Protein AF-A0A2E9T8J4-F1 (afdb_monomer)

Nearest PDB structures (foldseek):
  6r1j-assembly1_D-2  TM=4.113E-01  e=5.038E+00  Aeromonas hydrophila J-1
  6h2d-assembly1_S  TM=3.391E-01  e=4.000E+00  Aeromonas hydrophila subsp. hydrophila AL09-71
  7n6g-assembly1_3I  TM=3.098E-01  e=4.000E+00  Chlamydomonas reinhardtii
  4mh6-assembly1_A  TM=2.825E-01  e=5.654E+00  Vibrio parahaemolyticus RIMD 2210633

Radius of gyration: 23.2 Å; Cα contacts (8 Å, |Δi|>4): 110; chains: 1; bounding box: 59×38×70 Å

Mean predicted aligned error: 10.29 Å

Secondary structure (DSSP, 8-state):
-----GGGS-HHHHHHHHHHHHHHHTTTEEEEEEE-SS-EEEEEEEE-GGG-EEEE-HHHHHHIIIIIHHHHHHHHHHHHHHHHHHHHHHHHHHHHHHHS-------HHHHHHHHHIIIIIHHHHHHHHHHHHHHHHHHHHHHHHHHSSHHHHHHHHHHHHHHTTS---

pLDDT: mean 77.45, std 15.11, range [31.84, 94.56]

Sequence (169 aa):
MEDINLDDYDLSYELQYMQLFTKLLEPYIKFENIQTRIEPHLNIYLIKGCGRLQLLNRKNFVYYLQIDFPRIMYQKMKQIKDEIETEIKNQKKFMNITHHNSRGGLSVPEYSKKKKYYSEEYDKNRQNLRNKLEKLKTISNLNKEFHGKVDGVLHFIKLIETYSFNLNV

Foldseek 3Di:
DDPPDCVVDPCVVVLVLLVVLVVVCVVFKDWDWDDDPPAIDIWIWGQDPPRDTDTDDLVRVLCCLQPVVLVVLVVVLVVLVVVLVVLVVVLVVLVVCVVPPDDDDDDPVRNVVVVCCSVPPSVVVSVVSVVVNVVSVVSSVSSCVQSNDSVSSVVSVVCCSPPVVPPPD

Structure (mmCIF, N/CA/C/O backbone):
data_AF-A0A2E9T8J4-F1
#
_entry.id   AF-A0A2E9T8J4-F1
#
loop_
_atom_site.group_PDB
_atom_site.id
_atom_site.type_symbol
_atom_site.label_atom_id
_atom_site.label_alt_id
_atom_site.label_comp_id
_atom_site.label_asym_id
_atom_site.label_entity_id
_atom_site.label_seq_id
_atom_site.pdbx_PDB_ins_code
_atom_site.Cartn_x
_atom_site.Cartn_y
_atom_site.Cartn_z
_atom_site.occupancy
_atom_site.B_iso_or_equiv
_atom_site.auth_seq_id
_atom_site.auth_comp_id
_atom_site.auth_asym_id
_atom_site.auth_atom_id
_atom_site.pdbx_PDB_model_num
ATOM 1 N N . MET A 1 1 ? 12.615 12.566 -34.757 1.00 34.78 1 MET A N 1
ATOM 2 C CA . MET A 1 1 ? 12.266 12.608 -33.324 1.00 34.78 1 MET A CA 1
ATOM 3 C C . MET A 1 1 ? 12.651 13.995 -32.874 1.00 34.78 1 MET A C 1
ATOM 5 O O . MET A 1 1 ? 13.783 14.368 -33.136 1.00 34.78 1 MET A O 1
ATOM 9 N N . GLU A 1 2 ? 11.703 14.786 -32.378 1.00 32.19 2 GLU A N 1
ATOM 10 C CA . GLU A 1 2 ? 12.015 16.107 -31.823 1.00 32.19 2 GLU A CA 1
ATOM 11 C C . GLU A 1 2 ? 12.851 15.911 -30.556 1.00 32.19 2 GLU A C 1
ATOM 13 O O . GLU A 1 2 ? 12.476 15.122 -29.684 1.00 32.19 2 GLU A O 1
ATOM 18 N N . ASP A 1 3 ? 14.006 16.570 -30.500 1.00 34.62 3 ASP A N 1
ATOM 19 C CA . ASP A 1 3 ? 14.872 16.575 -29.327 1.00 34.62 3 ASP A CA 1
ATOM 20 C C . ASP A 1 3 ? 14.178 17.377 -28.225 1.00 34.62 3 ASP A C 1
ATOM 22 O O . ASP A 1 3 ? 14.062 18.600 -28.287 1.00 34.62 3 ASP A O 1
ATOM 26 N N . ILE A 1 4 ? 13.654 16.664 -27.229 1.00 36.72 4 ILE A N 1
ATOM 27 C CA . ILE A 1 4 ? 13.057 17.269 -26.041 1.00 36.72 4 ILE A CA 1
ATOM 28 C C . ILE A 1 4 ? 14.206 17.824 -25.195 1.00 36.72 4 ILE A C 1
ATOM 30 O O . ILE A 1 4 ? 14.984 17.056 -24.625 1.00 36.72 4 ILE A O 1
ATOM 34 N N . ASN A 1 5 ? 14.311 19.149 -25.123 1.00 40.81 5 ASN A N 1
ATOM 35 C CA . ASN A 1 5 ? 15.252 19.831 -24.247 1.00 40.81 5 ASN A CA 1
ATOM 36 C C . ASN A 1 5 ? 14.747 19.762 -22.797 1.00 40.81 5 ASN A C 1
ATOM 38 O O . ASN A 1 5 ? 13.749 20.381 -22.434 1.00 40.81 5 ASN A O 1
ATOM 42 N N . LEU A 1 6 ? 15.417 18.954 -21.977 1.00 41.09 6 LEU A N 1
ATOM 43 C CA . LEU A 1 6 ? 15.027 18.698 -20.588 1.00 41.09 6 LEU A CA 1
ATOM 44 C C . LEU A 1 6 ? 15.293 19.898 -19.662 1.00 41.09 6 LEU A C 1
ATOM 46 O O . LEU A 1 6 ? 14.710 19.950 -18.583 1.00 41.09 6 LEU A O 1
ATOM 50 N N . ASP A 1 7 ? 16.111 20.865 -20.093 1.00 50.91 7 ASP A N 1
ATOM 51 C CA . ASP A 1 7 ? 16.392 22.098 -19.342 1.00 50.91 7 ASP A CA 1
ATOM 52 C C . ASP A 1 7 ? 15.211 23.089 -19.360 1.00 50.91 7 ASP A C 1
ATOM 54 O O . ASP A 1 7 ? 15.148 23.991 -18.526 1.00 50.91 7 ASP A O 1
ATOM 58 N N . ASP A 1 8 ? 14.246 22.898 -20.269 1.00 45.03 8 ASP A N 1
ATOM 59 C CA . ASP A 1 8 ? 13.024 23.709 -20.360 1.00 45.03 8 ASP A CA 1
ATOM 60 C C . ASP A 1 8 ? 11.919 23.242 -19.382 1.00 45.03 8 ASP A C 1
ATOM 62 O O . ASP A 1 8 ? 10.865 23.875 -19.277 1.00 45.03 8 ASP A O 1
ATOM 66 N N . TYR A 1 9 ? 12.141 22.139 -18.654 1.00 48.34 9 TYR A N 1
ATOM 67 C CA . TYR A 1 9 ? 11.192 21.552 -17.705 1.00 48.34 9 TYR A CA 1
ATOM 68 C C . TYR A 1 9 ? 11.609 21.799 -16.247 1.00 48.34 9 TYR A C 1
ATOM 70 O O . TYR A 1 9 ? 12.763 21.610 -15.867 1.00 48.34 9 TYR A O 1
ATOM 78 N N . ASP A 1 10 ? 10.645 22.153 -15.386 1.00 56.50 10 ASP A N 1
ATOM 79 C CA . ASP A 1 10 ? 10.848 22.197 -13.932 1.00 56.50 10 ASP A CA 1
ATOM 80 C C . ASP A 1 10 ? 10.960 20.768 -13.367 1.00 56.50 10 ASP A C 1
ATOM 82 O O . ASP A 1 10 ? 10.010 20.172 -12.851 1.00 56.50 10 ASP A O 1
ATOM 86 N N . LEU A 1 11 ? 12.164 20.209 -13.489 1.00 60.56 11 LEU A N 1
ATOM 87 C CA . LEU A 1 11 ? 12.553 18.872 -13.038 1.00 60.56 11 LEU A CA 1
ATOM 88 C C . LEU A 1 11 ? 12.363 18.665 -11.526 1.00 60.56 11 LEU A C 1
ATOM 90 O O . LEU A 1 11 ? 12.386 17.528 -11.053 1.00 60.56 11 LEU A O 1
ATOM 94 N N . SER A 1 12 ? 12.163 19.730 -10.741 1.00 67.06 12 SER A N 1
ATOM 95 C CA . SER A 1 12 ? 12.018 19.622 -9.289 1.00 67.06 12 SER A CA 1
ATOM 96 C C . SER A 1 12 ? 10.781 18.815 -8.887 1.00 67.06 12 SER A C 1
ATOM 98 O O . SER A 1 12 ? 10.852 18.011 -7.954 1.00 67.06 12 SER A O 1
ATOM 100 N N . 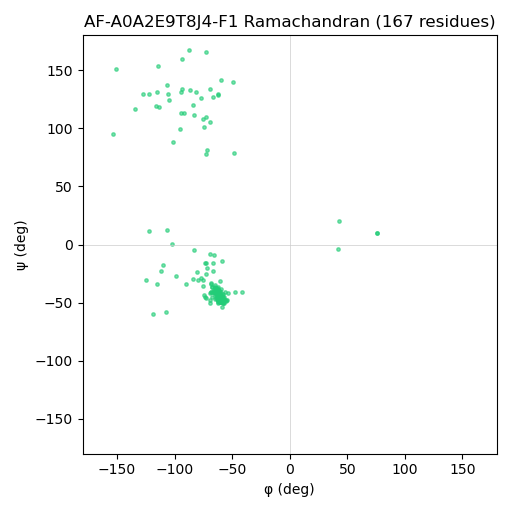TYR A 1 13 ? 9.674 18.957 -9.622 1.00 66.25 13 TYR A N 1
ATOM 101 C CA . TYR A 1 13 ? 8.432 18.242 -9.340 1.00 66.25 13 TYR A CA 1
ATOM 102 C C . TYR A 1 13 ? 8.534 16.756 -9.698 1.00 66.25 13 TYR A C 1
ATOM 104 O O . TYR A 1 13 ? 8.178 15.898 -8.889 1.00 66.25 13 TYR A O 1
ATOM 112 N N . GLU A 1 14 ? 9.071 16.437 -10.877 1.00 69.44 14 GLU A N 1
ATOM 113 C CA . GLU A 1 14 ? 9.247 15.052 -11.333 1.00 69.44 14 GLU A CA 1
ATOM 114 C C . GLU A 1 14 ? 10.217 14.277 -10.436 1.00 69.44 14 GLU A C 1
ATOM 116 O O . GLU A 1 14 ? 9.956 13.123 -10.089 1.00 69.44 14 GLU A O 1
ATOM 121 N N . LEU A 1 15 ? 11.294 14.922 -9.976 1.00 71.94 15 LEU A N 1
ATOM 122 C CA . LEU A 1 15 ? 12.246 14.321 -9.042 1.00 71.94 15 LEU A CA 1
ATOM 123 C C . LEU A 1 15 ? 11.633 14.084 -7.662 1.00 71.94 15 LEU A C 1
ATOM 125 O O . LEU A 1 15 ? 11.802 13.000 -7.102 1.00 71.94 15 LEU A O 1
ATOM 129 N N . GLN A 1 16 ? 10.897 15.056 -7.116 1.00 69.38 16 GLN A N 1
ATOM 130 C CA . GLN A 1 16 ? 10.193 14.891 -5.838 1.00 69.38 16 GLN A CA 1
ATOM 131 C C . GLN A 1 16 ? 9.141 13.783 -5.921 1.00 69.38 16 GLN A C 1
ATOM 133 O O . GLN A 1 16 ? 9.021 12.960 -5.009 1.00 69.38 16 GLN A O 1
ATOM 138 N N . TYR A 1 17 ? 8.406 13.729 -7.032 1.00 72.44 17 TYR A N 1
ATOM 139 C CA . TYR A 1 17 ? 7.457 12.665 -7.317 1.00 72.44 17 TYR A CA 1
ATOM 140 C C . TYR A 1 17 ? 8.151 11.302 -7.387 1.00 72.44 17 TYR A C 1
ATOM 142 O O . TYR A 1 17 ? 7.727 10.363 -6.710 1.00 72.44 17 TYR A O 1
ATOM 150 N N . MET A 1 18 ? 9.242 11.195 -8.149 1.00 79.88 18 MET A N 1
ATOM 151 C CA . MET A 1 18 ? 10.017 9.966 -8.285 1.00 79.88 18 MET A CA 1
ATOM 152 C C . MET A 1 18 ? 10.542 9.499 -6.924 1.00 79.88 18 MET A C 1
ATOM 154 O O . MET A 1 18 ? 10.362 8.337 -6.571 1.00 79.88 18 MET A O 1
ATOM 158 N N . GLN A 1 19 ? 11.129 10.391 -6.123 1.00 76.31 19 GLN A N 1
ATOM 159 C CA . GLN A 1 19 ? 11.607 10.078 -4.772 1.00 76.31 19 GLN A CA 1
ATOM 160 C C . GLN A 1 19 ? 10.481 9.564 -3.874 1.00 76.31 19 GLN A C 1
ATOM 162 O O . GLN A 1 19 ? 10.636 8.545 -3.194 1.00 76.31 19 GLN A O 1
ATOM 167 N N . LEU A 1 20 ? 9.331 10.243 -3.889 1.00 73.69 20 LEU A N 1
ATOM 168 C CA . LEU A 1 20 ? 8.157 9.816 -3.142 1.00 73.69 20 LEU A CA 1
ATOM 169 C C . LEU A 1 20 ? 7.704 8.428 -3.602 1.00 73.69 20 LEU A C 1
ATOM 171 O O . LEU A 1 20 ? 7.505 7.548 -2.769 1.00 73.69 20 LEU A O 1
ATOM 175 N N . PHE A 1 21 ? 7.564 8.206 -4.906 1.00 76.31 21 PHE A N 1
ATOM 176 C CA . PHE A 1 21 ? 7.065 6.950 -5.452 1.00 76.31 21 PHE A CA 1
ATOM 177 C C . PHE A 1 21 ? 8.027 5.782 -5.209 1.00 76.31 21 PHE A C 1
ATOM 179 O O . PHE A 1 21 ? 7.595 4.714 -4.778 1.00 76.31 21 PHE A O 1
ATOM 186 N N . THR A 1 22 ? 9.334 5.993 -5.362 1.00 82.19 22 THR A N 1
ATOM 187 C CA . THR A 1 22 ? 10.368 5.012 -5.008 1.00 82.19 22 THR A CA 1
ATOM 188 C C . THR A 1 22 ? 10.267 4.614 -3.539 1.00 82.19 22 THR A C 1
ATOM 190 O O . THR A 1 22 ? 10.187 3.424 -3.236 1.00 82.19 22 THR A O 1
ATOM 193 N N . LYS A 1 23 ? 10.134 5.588 -2.629 1.00 78.81 23 LYS A N 1
ATOM 194 C CA . LYS A 1 23 ? 9.958 5.335 -1.190 1.00 78.81 23 LYS A CA 1
ATOM 195 C C . LYS A 1 23 ? 8.693 4.536 -0.866 1.00 78.81 23 LYS A C 1
ATOM 197 O O . LYS A 1 23 ? 8.641 3.772 0.093 1.00 78.81 23 LYS A O 1
ATOM 202 N N . LEU A 1 24 ? 7.644 4.707 -1.662 1.00 75.06 24 LEU A N 1
ATOM 203 C CA . LEU A 1 24 ? 6.392 3.964 -1.516 1.00 75.06 24 LEU A CA 1
ATOM 204 C C . LEU A 1 24 ? 6.502 2.524 -2.016 1.00 75.06 24 LEU A C 1
ATOM 206 O O . LEU A 1 24 ? 5.817 1.637 -1.496 1.00 75.06 24 LEU A O 1
ATOM 210 N N . LEU A 1 25 ? 7.352 2.301 -3.015 1.00 84.62 25 LEU A N 1
ATOM 211 C CA . LEU A 1 25 ? 7.645 0.987 -3.560 1.00 84.62 25 LEU A CA 1
ATOM 212 C C . LEU A 1 25 ? 8.650 0.204 -2.716 1.00 84.62 25 LEU A C 1
ATOM 214 O O . LEU A 1 25 ? 8.575 -1.017 -2.764 1.00 84.62 25 LEU A O 1
ATOM 218 N N . GLU A 1 26 ? 9.510 0.848 -1.917 1.00 86.31 26 GLU A N 1
ATOM 219 C CA . GLU A 1 26 ? 10.545 0.213 -1.070 1.00 86.31 26 GLU A CA 1
ATOM 220 C C . GLU A 1 26 ? 10.112 -1.072 -0.336 1.00 86.31 26 GLU A C 1
ATOM 222 O O . GLU A 1 26 ? 10.889 -2.026 -0.313 1.00 86.31 26 GLU A O 1
ATOM 227 N N . PRO A 1 27 ? 8.893 -1.181 0.240 1.00 85.56 27 PRO A N 1
ATOM 228 C CA . PRO A 1 27 ? 8.472 -2.414 0.907 1.00 85.56 27 PRO A CA 1
ATOM 229 C C . PRO A 1 27 ? 8.292 -3.614 -0.036 1.00 85.56 27 PRO A C 1
ATOM 231 O O . PRO A 1 27 ? 8.162 -4.745 0.431 1.00 85.56 27 PRO A O 1
ATOM 234 N N . TYR A 1 28 ? 8.214 -3.373 -1.344 1.00 89.25 28 TYR A N 1
ATOM 235 C CA . TYR A 1 28 ? 7.905 -4.367 -2.368 1.00 89.25 28 TYR A CA 1
ATOM 236 C C . TYR A 1 28 ? 8.962 -4.450 -3.464 1.00 89.25 28 TYR A C 1
ATOM 238 O O . TYR A 1 28 ? 9.139 -5.518 -4.040 1.00 89.25 28 TYR A O 1
ATOM 246 N N . ILE A 1 29 ? 9.639 -3.351 -3.777 1.00 91.25 29 ILE A N 1
ATOM 247 C CA . ILE A 1 29 ? 10.611 -3.243 -4.856 1.00 91.25 29 ILE A CA 1
ATOM 248 C C . ILE A 1 29 ? 11.904 -2.673 -4.290 1.00 91.25 29 ILE A C 1
ATOM 250 O O . ILE A 1 29 ? 11.905 -1.632 -3.638 1.00 91.25 29 ILE A O 1
ATOM 254 N N . LYS A 1 30 ? 13.012 -3.345 -4.588 1.00 91.19 30 LYS A N 1
ATOM 255 C CA . LYS A 1 30 ? 14.360 -2.832 -4.375 1.00 91.19 30 LYS A CA 1
ATOM 256 C C . LYS A 1 30 ? 14.940 -2.417 -5.721 1.00 91.19 30 LYS A C 1
ATOM 258 O O . LYS A 1 30 ? 15.026 -3.236 -6.634 1.00 91.19 30 LYS A O 1
ATOM 263 N N . PHE A 1 31 ? 15.365 -1.167 -5.809 1.00 88.88 31 PHE A N 1
ATOM 264 C CA . PHE A 1 31 ? 16.153 -0.651 -6.920 1.00 88.88 31 PHE A CA 1
ATOM 265 C C . PHE A 1 31 ? 17.637 -0.763 -6.561 1.00 88.88 31 PHE A C 1
ATOM 267 O O . PHE A 1 31 ? 18.030 -0.436 -5.442 1.00 88.88 31 PHE A O 1
ATOM 274 N N . GLU A 1 32 ? 18.457 -1.266 -7.474 1.00 87.56 32 GLU A N 1
ATOM 275 C CA . GLU A 1 32 ? 19.904 -1.379 -7.294 1.00 87.56 32 GLU A CA 1
ATOM 276 C C . GLU A 1 32 ? 20.595 -0.898 -8.559 1.00 87.56 32 GLU A C 1
ATOM 278 O O . GLU A 1 32 ? 20.442 -1.489 -9.627 1.00 87.56 32 GLU A O 1
ATOM 283 N N . ASN A 1 33 ? 21.366 0.175 -8.430 1.00 79.38 33 ASN A N 1
ATO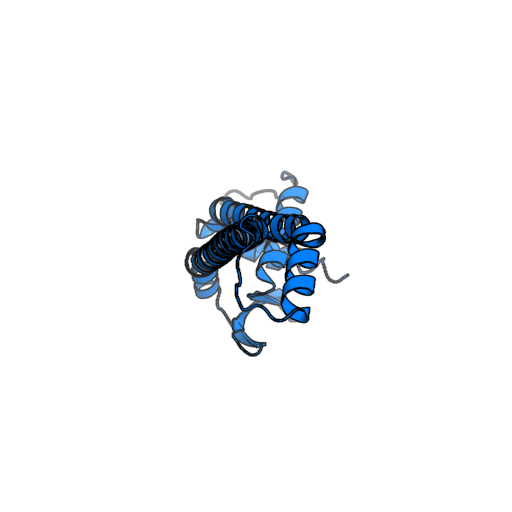M 284 C CA . ASN A 1 33 ? 22.202 0.645 -9.519 1.00 79.38 33 ASN A CA 1
ATOM 285 C C . ASN A 1 33 ? 23.512 -0.128 -9.522 1.00 79.38 33 ASN A C 1
ATOM 287 O O . ASN A 1 33 ? 24.283 -0.074 -8.563 1.00 79.38 33 ASN A O 1
ATOM 291 N N . ILE A 1 34 ? 23.781 -0.815 -10.626 1.00 77.31 34 ILE A N 1
ATOM 292 C CA . ILE A 1 34 ? 25.074 -1.430 -10.876 1.00 77.31 34 ILE A CA 1
ATOM 293 C C . ILE A 1 34 ? 25.888 -0.447 -11.704 1.00 77.31 34 ILE A C 1
ATOM 295 O O . ILE A 1 34 ? 25.582 -0.171 -12.866 1.00 77.31 34 ILE A O 1
ATOM 299 N N . GLN A 1 35 ? 26.952 0.072 -11.095 1.00 64.25 35 GLN A N 1
ATOM 300 C CA . GLN A 1 35 ? 27.990 0.782 -11.826 1.00 64.25 35 GLN A CA 1
ATOM 301 C C . GLN A 1 35 ? 28.836 -0.243 -12.576 1.00 64.25 35 GLN A C 1
ATOM 303 O O . GLN A 1 35 ? 29.691 -0.914 -11.998 1.00 64.25 35 GLN A O 1
ATOM 308 N N . THR A 1 36 ? 28.586 -0.380 -13.874 1.00 62.28 36 THR A N 1
ATOM 309 C CA . THR A 1 36 ? 29.538 -1.046 -14.764 1.00 62.28 36 THR A CA 1
ATOM 310 C C . THR A 1 36 ? 30.455 -0.003 -15.396 1.00 62.28 36 THR A C 1
ATOM 312 O O . THR A 1 36 ? 30.123 1.178 -15.449 1.00 62.28 36 THR A O 1
ATOM 315 N N . ARG A 1 37 ? 31.619 -0.428 -15.900 1.00 53.69 37 ARG A N 1
ATOM 316 C CA . ARG A 1 37 ? 32.548 0.458 -16.629 1.00 53.69 37 ARG A CA 1
ATOM 317 C C . ARG A 1 37 ? 31.986 0.981 -17.962 1.00 53.69 37 ARG A C 1
ATOM 319 O O . ARG A 1 37 ? 32.648 1.793 -18.592 1.00 53.69 37 ARG A O 1
ATOM 326 N N . ILE A 1 38 ? 30.837 0.466 -18.406 1.00 64.44 38 ILE A N 1
ATOM 327 C CA . ILE A 1 38 ? 30.282 0.702 -19.742 1.00 64.44 38 ILE A CA 1
ATOM 328 C C . ILE A 1 38 ? 29.078 1.636 -19.630 1.00 64.44 38 ILE A C 1
ATOM 330 O O . ILE A 1 38 ? 29.129 2.727 -20.178 1.00 64.44 38 ILE A O 1
ATOM 334 N N . GLU A 1 39 ? 28.051 1.266 -18.860 1.00 59.12 39 GLU A N 1
ATOM 335 C CA . GLU A 1 39 ? 26.872 2.109 -18.624 1.00 59.12 39 GLU A CA 1
ATOM 336 C C . GLU A 1 39 ? 26.245 1.832 -17.245 1.00 59.12 39 GLU A C 1
ATOM 338 O O . GLU A 1 39 ? 26.339 0.707 -16.727 1.00 59.12 39 GLU A O 1
ATOM 343 N N . PRO A 1 40 ? 25.600 2.837 -16.625 1.00 64.25 40 PRO A N 1
ATOM 344 C CA . PRO A 1 40 ? 24.770 2.616 -15.450 1.00 64.25 40 PRO A CA 1
ATOM 345 C C . PRO A 1 40 ? 23.602 1.689 -15.803 1.00 64.25 40 PRO A C 1
ATOM 347 O O . PRO A 1 40 ? 22.872 1.933 -16.761 1.00 64.25 40 PRO A O 1
ATOM 350 N N . HIS A 1 41 ? 23.415 0.624 -15.022 1.00 75.12 41 HIS A N 1
ATOM 351 C CA . HIS A 1 41 ? 22.297 -0.297 -15.206 1.00 75.12 41 HIS A CA 1
ATOM 352 C C . HIS A 1 41 ? 21.454 -0.383 -13.937 1.00 75.12 41 HIS A C 1
ATOM 354 O O . HIS A 1 41 ? 21.984 -0.620 -12.849 1.00 75.12 41 HIS A O 1
ATOM 360 N N . LEU A 1 42 ? 20.139 -0.220 -14.085 1.00 84.94 42 LEU A N 1
ATOM 361 C CA . LEU A 1 42 ? 19.187 -0.361 -12.993 1.00 84.94 42 LEU A CA 1
ATOM 362 C C . LEU A 1 42 ? 18.667 -1.797 -12.920 1.00 84.94 42 LEU A C 1
ATOM 364 O O . LEU A 1 42 ? 17.882 -2.238 -13.761 1.00 84.94 42 LEU A O 1
ATOM 368 N N . ASN A 1 43 ? 19.023 -2.493 -11.847 1.00 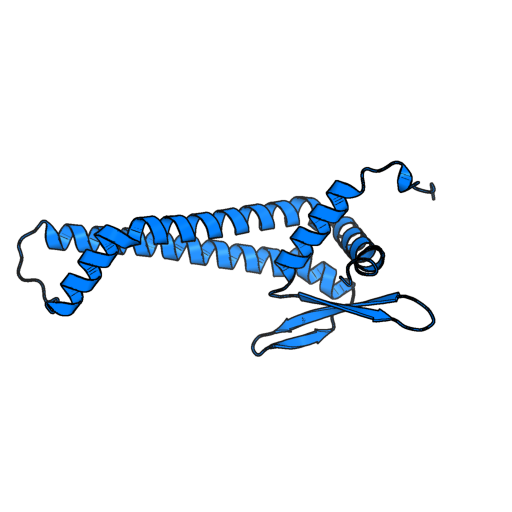89.50 43 ASN A N 1
ATOM 369 C CA . ASN A 1 43 ? 18.360 -3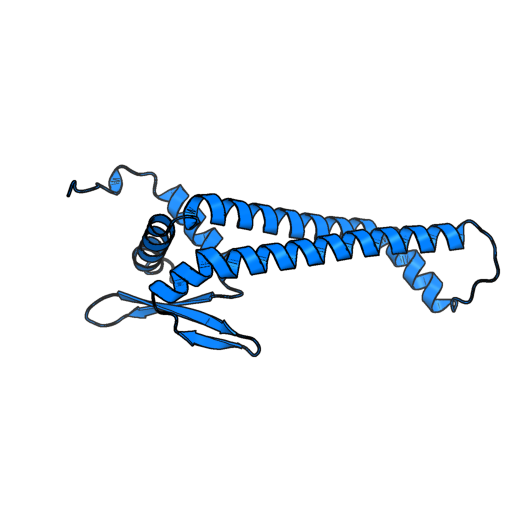.726 -11.464 1.00 89.50 43 ASN A CA 1
ATOM 370 C C . ASN A 1 43 ? 17.137 -3.425 -10.600 1.00 89.50 43 ASN A C 1
ATOM 372 O O . ASN A 1 43 ? 17.194 -2.671 -9.628 1.00 89.50 43 ASN A O 1
ATOM 376 N N . ILE A 1 44 ? 16.024 -4.073 -10.935 1.00 91.75 44 ILE A N 1
ATOM 377 C CA . ILE A 1 44 ? 14.759 -3.945 -10.215 1.00 91.75 44 ILE A CA 1
ATOM 378 C C . ILE A 1 44 ? 14.424 -5.305 -9.617 1.00 91.75 44 ILE A C 1
ATOM 380 O O . ILE A 1 44 ? 14.245 -6.276 -10.350 1.00 91.75 44 ILE A O 1
ATOM 384 N N . TYR A 1 45 ? 14.309 -5.395 -8.296 1.00 93.94 45 TYR A N 1
ATOM 385 C CA . TYR A 1 45 ? 13.976 -6.641 -7.612 1.00 93.94 45 TYR A CA 1
ATOM 386 C C . TYR A 1 45 ? 12.634 -6.550 -6.906 1.00 93.94 45 TYR A C 1
ATOM 388 O O . TYR A 1 45 ? 12.406 -5.645 -6.113 1.00 93.94 45 TYR A O 1
ATOM 396 N N . LEU A 1 46 ? 11.783 -7.549 -7.111 1.00 93.38 46 LEU A N 1
ATOM 397 C CA . LEU A 1 46 ? 10.612 -7.790 -6.281 1.00 93.38 46 LEU A CA 1
ATOM 398 C C . LEU A 1 46 ? 11.030 -8.453 -4.967 1.00 93.38 46 LEU A C 1
ATOM 400 O O . LEU A 1 46 ? 11.651 -9.520 -4.968 1.00 93.38 46 LEU A O 1
ATOM 404 N N . ILE A 1 47 ? 10.635 -7.853 -3.851 1.00 92.62 47 ILE A N 1
ATOM 405 C CA . ILE A 1 47 ? 10.795 -8.395 -2.505 1.00 92.62 47 ILE A CA 1
ATOM 406 C C . ILE A 1 47 ? 9.632 -9.353 -2.240 1.00 92.62 47 ILE A C 1
ATOM 408 O O . ILE A 1 47 ? 8.472 -8.952 -2.126 1.00 92.62 47 ILE A O 1
ATOM 412 N N . LYS A 1 48 ? 9.932 -10.648 -2.146 1.00 89.31 48 LYS A N 1
ATOM 413 C CA . LYS A 1 48 ? 8.958 -11.681 -1.775 1.00 89.31 48 LYS A CA 1
ATOM 414 C C . LYS A 1 48 ? 8.883 -11.854 -0.260 1.00 89.31 48 LYS A C 1
ATOM 416 O O . LYS A 1 48 ? 9.760 -11.415 0.485 1.00 89.31 48 LYS A O 1
ATOM 421 N N . GLY A 1 49 ? 7.856 -12.580 0.195 1.00 77.12 49 GLY A N 1
ATOM 422 C CA . GLY A 1 49 ? 7.806 -13.080 1.570 1.00 77.12 49 GLY A CA 1
ATOM 423 C C . GLY A 1 49 ? 9.128 -13.766 1.935 1.00 77.12 49 GLY A C 1
ATOM 424 O O . GLY A 1 49 ? 9.707 -14.470 1.104 1.00 77.12 49 GLY A O 1
ATOM 425 N N . CYS A 1 50 ? 9.603 -13.543 3.163 1.00 75.94 50 CYS A N 1
ATOM 426 C CA . CYS A 1 50 ? 10.920 -13.954 3.684 1.00 75.94 50 CYS A CA 1
ATOM 427 C C . CYS A 1 50 ? 12.134 -13.120 3.214 1.00 75.94 50 CYS A C 1
ATOM 429 O O . CYS A 1 50 ? 13.263 -13.546 3.438 1.00 75.94 50 CYS A O 1
ATOM 431 N N . GLY A 1 51 ? 11.944 -11.975 2.547 1.00 81.25 51 GLY A N 1
ATOM 432 C CA . GLY A 1 51 ? 13.054 -11.105 2.119 1.00 81.25 51 GLY A CA 1
ATOM 433 C C . GLY A 1 51 ? 13.827 -11.611 0.896 1.00 81.25 51 GLY A C 1
ATOM 434 O O . GLY A 1 51 ? 14.872 -11.064 0.552 1.00 81.25 51 GLY A O 1
ATOM 435 N N . ARG A 1 52 ? 13.323 -12.648 0.212 1.00 89.38 52 ARG A N 1
ATOM 436 C CA . ARG A 1 52 ? 13.915 -13.142 -1.039 1.00 89.38 52 ARG A CA 1
ATOM 437 C C . ARG A 1 52 ? 13.715 -12.119 -2.154 1.00 89.38 52 ARG A C 1
ATOM 439 O O . ARG A 1 52 ? 12.597 -11.648 -2.359 1.00 89.38 52 ARG A O 1
ATOM 446 N N . LEU A 1 53 ? 14.777 -11.844 -2.904 1.00 92.81 53 LEU A N 1
ATOM 447 C CA . LEU A 1 53 ? 14.754 -10.941 -4.051 1.00 92.81 53 LEU A CA 1
ATOM 448 C C . LEU A 1 53 ? 14.529 -11.730 -5.346 1.00 92.81 53 LEU A C 1
ATOM 450 O O . LEU A 1 53 ? 15.204 -12.726 -5.600 1.00 92.81 53 LEU A O 1
ATOM 454 N N . GLN A 1 54 ? 13.583 -11.285 -6.170 1.00 94.56 54 GLN A N 1
ATOM 455 C CA . GLN A 1 54 ? 13.397 -11.766 -7.538 1.00 94.56 54 GLN A CA 1
ATOM 456 C C . GLN A 1 54 ? 13.710 -10.632 -8.509 1.00 94.56 54 GLN A C 1
ATOM 458 O O . GLN A 1 54 ? 12.998 -9.633 -8.514 1.00 94.56 54 GLN A O 1
ATOM 463 N N . LEU A 1 55 ? 14.714 -10.812 -9.369 1.00 93.69 55 LEU A N 1
ATOM 464 C CA . LEU A 1 55 ? 15.001 -9.858 -10.438 1.00 93.69 55 LEU A CA 1
ATOM 465 C C . LEU A 1 55 ? 13.809 -9.770 -11.406 1.00 93.69 55 LEU A C 1
ATOM 467 O O . LEU A 1 55 ? 13.301 -10.787 -11.890 1.00 93.69 55 LEU A O 1
ATOM 471 N N . LEU A 1 56 ? 13.367 -8.549 -11.680 1.00 93.19 56 LEU A N 1
ATOM 472 C CA . LEU A 1 56 ? 12.350 -8.225 -12.665 1.00 93.19 56 LEU A CA 1
ATOM 473 C C . LEU A 1 56 ? 13.023 -7.600 -13.883 1.00 93.19 56 LEU A C 1
ATOM 475 O O . LEU A 1 56 ? 13.772 -6.635 -13.773 1.00 93.19 56 LEU A O 1
ATOM 479 N N . ASN A 1 57 ? 12.700 -8.113 -15.068 1.00 90.81 57 ASN A N 1
ATOM 480 C CA . ASN A 1 57 ? 12.962 -7.367 -16.293 1.00 90.81 57 ASN A CA 1
ATOM 481 C C . ASN A 1 57 ? 11.966 -6.194 -16.419 1.00 90.81 57 ASN A C 1
ATOM 483 O O . ASN A 1 57 ? 10.929 -6.167 -15.747 1.00 90.81 57 ASN A O 1
ATOM 487 N N . ARG A 1 58 ? 12.247 -5.247 -17.324 1.00 88.19 58 ARG A N 1
ATOM 488 C CA . ARG A 1 58 ? 11.403 -4.056 -17.537 1.00 88.19 58 ARG A CA 1
ATOM 489 C C . ARG A 1 58 ? 9.933 -4.403 -17.804 1.00 88.19 58 ARG A C 1
ATOM 491 O O . ARG A 1 58 ? 9.051 -3.785 -17.221 1.00 88.19 58 ARG A O 1
ATOM 498 N N . LYS A 1 59 ? 9.656 -5.430 -18.617 1.00 89.81 59 LYS A N 1
ATOM 499 C CA . LYS A 1 59 ? 8.281 -5.864 -18.930 1.00 89.81 59 LYS A CA 1
ATOM 500 C C . LYS A 1 59 ? 7.532 -6.342 -17.682 1.00 89.81 59 LYS A C 1
ATOM 502 O O . LYS A 1 59 ? 6.382 -5.967 -17.472 1.00 89.81 59 LYS A O 1
ATOM 507 N N . ASN A 1 60 ? 8.186 -7.145 -16.848 1.00 91.81 60 ASN A N 1
ATOM 508 C CA . ASN A 1 60 ? 7.612 -7.654 -15.606 1.00 91.81 60 ASN A CA 1
ATOM 509 C C . ASN A 1 60 ? 7.408 -6.532 -14.584 1.00 91.81 60 ASN A C 1
ATOM 511 O O . ASN A 1 60 ? 6.435 -6.563 -13.839 1.00 91.81 60 ASN A O 1
ATOM 515 N N . PHE A 1 61 ? 8.285 -5.528 -14.567 1.00 91.94 61 PHE A N 1
ATOM 516 C CA . PHE A 1 61 ? 8.114 -4.356 -13.714 1.00 91.94 61 PHE A CA 1
ATOM 517 C C . PHE A 1 61 ? 6.949 -3.461 -14.162 1.00 91.94 61 PHE A C 1
ATOM 519 O O . PHE A 1 61 ? 6.146 -3.049 -13.328 1.00 91.94 61 PHE A O 1
ATOM 526 N N . VAL A 1 62 ? 6.791 -3.235 -15.472 1.00 90.44 62 VAL A N 1
ATOM 527 C CA . VAL A 1 62 ? 5.614 -2.547 -16.034 1.00 90.44 62 VAL A CA 1
ATOM 528 C C . VAL A 1 62 ? 4.332 -3.272 -15.634 1.00 90.44 62 VAL A C 1
ATOM 530 O O . VAL A 1 62 ? 3.422 -2.655 -15.083 1.00 90.44 62 VAL A O 1
ATOM 533 N N . TYR A 1 63 ? 4.286 -4.591 -15.836 1.00 91.81 63 TYR A N 1
ATOM 534 C CA . TYR A 1 63 ? 3.144 -5.404 -15.421 1.00 91.81 63 TYR A CA 1
ATOM 535 C C . TYR A 1 63 ? 2.864 -5.264 -13.919 1.00 91.81 63 TYR A C 1
ATOM 537 O O . TYR A 1 63 ? 1.721 -5.049 -13.516 1.00 91.81 63 TYR A O 1
ATOM 545 N N . TYR A 1 64 ? 3.909 -5.328 -13.091 1.00 92.38 64 TYR A N 1
ATOM 546 C CA . TYR A 1 64 ? 3.780 -5.177 -11.649 1.00 92.38 64 TYR A CA 1
ATOM 547 C C . TYR A 1 64 ? 3.145 -3.831 -11.268 1.00 92.38 64 TYR A C 1
ATOM 549 O O . TYR A 1 64 ? 2.166 -3.813 -10.524 1.00 92.38 64 TYR A O 1
ATOM 557 N N . LEU A 1 65 ? 3.645 -2.708 -11.796 1.00 90.69 65 LEU A N 1
ATOM 558 C CA . LEU A 1 65 ? 3.124 -1.377 -11.461 1.00 90.69 65 LEU A CA 1
ATOM 559 C C . LEU A 1 65 ? 1.707 -1.120 -11.982 1.00 90.69 65 LEU A C 1
ATOM 561 O O . LEU A 1 65 ? 0.931 -0.419 -11.329 1.00 90.69 65 LEU A O 1
ATOM 565 N N . GLN A 1 66 ? 1.353 -1.690 -13.132 1.00 87.50 66 GLN A N 1
ATOM 566 C CA . GLN A 1 66 ? 0.037 -1.482 -13.736 1.00 87.50 66 GLN A CA 1
ATOM 567 C C . GLN A 1 66 ? -1.043 -2.411 -13.177 1.00 87.50 66 GLN A C 1
ATOM 569 O O . GLN A 1 66 ? -2.213 -2.031 -13.155 1.00 87.50 66 GLN A O 1
ATOM 574 N N . ILE A 1 67 ? -0.679 -3.618 -12.735 1.00 89.69 67 ILE A N 1
ATOM 575 C CA . ILE A 1 67 ? -1.642 -4.669 -12.379 1.00 89.69 67 ILE A CA 1
ATOM 576 C C . ILE A 1 67 ? -1.516 -5.074 -10.911 1.00 89.69 67 ILE A C 1
ATOM 578 O O . ILE A 1 67 ? -2.472 -4.938 -10.140 1.00 89.69 67 ILE A O 1
ATOM 582 N N . ASP A 1 68 ? -0.344 -5.555 -10.500 1.00 90.56 68 ASP A N 1
ATOM 583 C CA . ASP A 1 68 ? -0.170 -6.157 -9.176 1.00 90.56 68 ASP A CA 1
ATOM 584 C C . ASP A 1 68 ? -0.173 -5.105 -8.064 1.00 90.56 68 ASP A C 1
ATOM 586 O O . ASP A 1 68 ? -0.864 -5.263 -7.055 1.00 90.56 68 ASP A O 1
ATOM 590 N N . PHE A 1 69 ? 0.548 -4.002 -8.248 1.00 88.56 69 PHE A N 1
ATOM 591 C CA . PHE A 1 69 ? 0.668 -2.943 -7.254 1.00 88.56 69 PHE A CA 1
ATOM 592 C C . PHE A 1 69 ? -0.684 -2.276 -6.930 1.00 88.56 69 PHE A C 1
ATOM 594 O O . PHE A 1 69 ? -1.032 -2.219 -5.744 1.00 88.56 69 PHE A O 1
ATOM 601 N N . PRO A 1 70 ? -1.527 -1.877 -7.910 1.00 88.38 70 PRO A N 1
ATOM 602 C CA . PRO A 1 70 ? -2.886 -1.403 -7.642 1.00 88.38 70 PRO A CA 1
ATOM 603 C C . PRO A 1 70 ? -3.734 -2.410 -6.869 1.00 88.38 70 PRO A C 1
ATOM 605 O O . PRO A 1 70 ? -4.464 -2.037 -5.947 1.00 88.38 70 PRO A O 1
ATOM 608 N N . ARG A 1 71 ? -3.621 -3.700 -7.206 1.00 89.81 71 ARG A N 1
ATOM 609 C CA . ARG A 1 71 ? -4.353 -4.765 -6.518 1.00 89.81 71 ARG A CA 1
ATOM 610 C C . ARG A 1 71 ? -3.909 -4.899 -5.062 1.00 89.81 71 ARG A C 1
ATOM 612 O O . ARG A 1 71 ? -4.765 -5.000 -4.182 1.00 89.81 71 ARG A O 1
ATOM 619 N N . ILE A 1 72 ? -2.603 -4.853 -4.799 1.00 88.38 72 ILE A N 1
ATOM 620 C CA . ILE A 1 72 ? -2.037 -4.859 -3.442 1.00 88.38 72 ILE A CA 1
ATOM 621 C C . ILE A 1 72 ? -2.537 -3.641 -2.657 1.00 88.38 72 ILE A C 1
ATOM 623 O O . ILE A 1 72 ? -3.005 -3.792 -1.525 1.00 88.38 72 ILE A O 1
ATOM 627 N N . MET A 1 73 ? -2.494 -2.444 -3.253 1.00 85.69 73 MET A N 1
ATOM 628 C CA . MET A 1 73 ? -2.995 -1.219 -2.621 1.00 85.69 73 MET A CA 1
ATOM 629 C C . MET A 1 73 ? -4.478 -1.344 -2.268 1.00 85.69 73 MET A C 1
ATOM 631 O O . MET A 1 73 ? -4.868 -1.062 -1.134 1.00 85.69 73 MET A O 1
ATOM 635 N N . TYR A 1 74 ? -5.301 -1.828 -3.199 1.00 89.06 74 TYR A N 1
ATOM 636 C CA . TYR A 1 74 ? -6.727 -2.050 -2.968 1.00 89.06 74 TYR A CA 1
ATOM 637 C C . TYR A 1 74 ? -6.986 -3.015 -1.806 1.00 89.06 74 TYR A C 1
ATOM 639 O O . TYR A 1 74 ? -7.791 -2.716 -0.922 1.00 89.06 74 TYR A O 1
ATOM 647 N N . GLN A 1 75 ? -6.278 -4.146 -1.764 1.00 90.56 75 GLN A N 1
ATOM 648 C CA . GLN A 1 75 ? -6.412 -5.128 -0.686 1.00 90.56 75 GLN A CA 1
ATOM 649 C C . GLN A 1 75 ? -6.033 -4.539 0.678 1.00 90.56 75 GLN A C 1
ATOM 651 O O . GLN A 1 75 ? -6.787 -4.708 1.635 1.00 90.56 75 GLN A O 1
ATOM 656 N N . LYS A 1 76 ? -4.928 -3.788 0.766 1.00 87.00 76 LYS A N 1
ATOM 657 C CA . LYS A 1 76 ? -4.522 -3.116 2.011 1.00 87.00 76 LYS A CA 1
ATOM 658 C C . LYS A 1 76 ? -5.516 -2.045 2.452 1.00 87.00 76 LYS A C 1
ATOM 660 O O . LYS A 1 76 ? -5.842 -1.958 3.633 1.00 87.00 76 LYS A O 1
ATOM 665 N N . MET A 1 77 ? -6.035 -1.252 1.515 1.00 88.56 77 MET A N 1
ATOM 666 C CA . MET A 1 77 ? -7.081 -0.271 1.815 1.00 88.56 77 MET A CA 1
ATOM 667 C C . MET A 1 77 ? -8.343 -0.945 2.352 1.00 88.56 77 MET A C 1
ATOM 669 O O . MET A 1 77 ? -8.945 -0.435 3.295 1.00 88.56 77 MET A O 1
ATOM 673 N N . LYS A 1 78 ? -8.739 -2.087 1.776 1.00 93.12 78 LYS A N 1
ATOM 674 C CA . LYS A 1 78 ? -9.876 -2.872 2.264 1.00 93.12 78 LYS A CA 1
ATOM 675 C C . LYS A 1 78 ? -9.632 -3.383 3.686 1.00 93.12 78 LYS A C 1
ATOM 677 O O . LYS A 1 78 ? -10.467 -3.137 4.543 1.00 93.12 78 LYS A O 1
ATOM 682 N N . GLN A 1 79 ? -8.470 -3.982 3.953 1.00 91.25 79 GLN A N 1
ATOM 683 C CA . GLN A 1 79 ? -8.098 -4.455 5.294 1.00 91.25 79 GLN A CA 1
ATOM 684 C C . GLN A 1 79 ? -8.191 -3.343 6.347 1.00 91.25 79 GLN A C 1
ATOM 686 O O . GLN A 1 79 ? -8.834 -3.525 7.372 1.00 91.25 79 GLN A O 1
ATOM 691 N N . ILE A 1 80 ? -7.640 -2.158 6.064 1.00 88.62 80 ILE A N 1
ATOM 692 C CA . ILE A 1 80 ? -7.701 -1.023 6.999 1.00 88.62 80 ILE A CA 1
ATOM 693 C C . ILE A 1 80 ? -9.142 -0.535 7.211 1.00 88.62 80 ILE A C 1
ATOM 695 O O . ILE A 1 80 ? -9.501 -0.148 8.321 1.00 88.62 80 ILE A O 1
ATOM 699 N N . LYS A 1 81 ? -9.988 -0.540 6.172 1.00 92.19 81 LYS A N 1
ATOM 700 C CA . LYS A 1 81 ? -11.413 -0.204 6.330 1.00 92.19 81 LYS A CA 1
ATOM 701 C C . LYS A 1 81 ? -12.123 -1.215 7.230 1.00 92.19 81 LYS A C 1
ATOM 703 O O . LYS A 1 81 ? -12.816 -0.798 8.155 1.00 92.19 81 LYS A O 1
ATOM 708 N N . ASP A 1 82 ? -11.894 -2.505 7.000 1.00 93.69 82 ASP A N 1
ATOM 709 C CA . ASP A 1 82 ? -12.472 -3.589 7.797 1.00 93.69 82 ASP A CA 1
ATOM 710 C C . ASP A 1 82 ? -11.998 -3.509 9.265 1.00 93.69 82 ASP A C 1
ATOM 712 O O . ASP A 1 82 ? -12.796 -3.696 10.189 1.00 93.69 82 ASP A O 1
ATOM 716 N N . GLU A 1 83 ? -10.730 -3.151 9.503 1.00 92.50 83 GLU A N 1
ATOM 717 C CA . GLU A 1 83 ? -10.180 -2.872 10.838 1.00 92.50 83 GLU A CA 1
ATOM 718 C C . GLU A 1 83 ? -10.902 -1.699 11.512 1.00 92.50 83 GLU A C 1
ATOM 720 O O . GLU A 1 83 ? -11.366 -1.841 12.641 1.00 92.50 83 GLU A O 1
ATOM 725 N N . ILE A 1 84 ? -11.072 -0.564 10.822 1.00 90.31 84 ILE A N 1
ATOM 726 C CA . ILE A 1 84 ? -11.792 0.605 11.357 1.00 90.31 84 ILE A CA 1
ATOM 727 C C . ILE A 1 84 ? -13.239 0.243 11.717 1.00 90.31 84 ILE A C 1
ATOM 729 O O . ILE A 1 84 ? -13.733 0.634 12.776 1.00 90.31 84 ILE A O 1
ATOM 733 N N . GLU A 1 85 ? -13.941 -0.494 10.856 1.00 92.75 85 GLU A N 1
ATOM 734 C CA . GLU A 1 85 ? -15.316 -0.921 11.125 1.00 92.75 85 GLU A CA 1
ATOM 735 C C . GLU A 1 85 ? -15.407 -1.871 12.318 1.00 92.75 85 GLU A C 1
ATOM 737 O O . GLU A 1 85 ? -16.315 -1.752 13.146 1.00 92.75 85 GLU A O 1
ATOM 742 N N . THR A 1 86 ? -14.470 -2.812 12.409 1.00 92.12 86 THR A N 1
ATOM 743 C CA . THR A 1 86 ? -14.368 -3.751 13.528 1.00 92.12 86 THR A CA 1
ATOM 744 C C . THR A 1 86 ? -14.126 -3.001 14.832 1.00 92.12 86 THR A C 1
ATOM 746 O O . THR A 1 86 ? -14.805 -3.257 15.826 1.00 92.12 86 THR A O 1
ATOM 749 N N . GLU A 1 87 ? -13.241 -2.011 14.806 1.00 88.94 87 GLU A N 1
ATOM 750 C CA . GLU A 1 87 ? -12.891 -1.170 15.945 1.00 88.94 87 GLU A CA 1
ATOM 751 C C . GLU A 1 87 ? -14.099 -0.360 16.450 1.00 88.94 87 GLU A C 1
ATOM 753 O O . GLU A 1 87 ? -14.416 -0.368 17.641 1.00 88.94 87 GLU A O 1
ATOM 758 N N . ILE A 1 88 ? -14.878 0.226 15.534 1.00 88.31 88 ILE A N 1
ATOM 759 C CA . ILE A 1 88 ? -16.136 0.921 15.855 1.00 88.31 88 ILE A CA 1
ATOM 760 C C . ILE A 1 88 ? -17.173 -0.045 16.445 1.00 88.31 88 ILE A C 1
ATOM 762 O O . ILE A 1 88 ? -17.860 0.289 17.416 1.00 88.31 88 ILE A O 1
ATOM 766 N N . LYS A 1 89 ? -17.323 -1.246 15.870 1.00 90.25 89 LYS A N 1
ATOM 767 C CA . LYS A 1 89 ? -18.249 -2.270 16.385 1.00 90.25 89 LYS A CA 1
ATOM 768 C C . LYS A 1 89 ? -17.849 -2.706 17.794 1.00 90.25 89 LYS A C 1
ATOM 770 O O . LYS A 1 89 ? -18.725 -2.856 18.645 1.00 90.25 89 LYS A O 1
ATOM 775 N N . ASN A 1 90 ? -16.556 -2.879 18.055 1.00 87.94 90 ASN A N 1
ATOM 776 C CA . ASN A 1 90 ? -16.049 -3.286 19.361 1.00 87.94 90 ASN A CA 1
ATOM 777 C C . ASN A 1 90 ? -16.235 -2.189 20.417 1.00 87.94 90 ASN A C 1
ATOM 779 O O . ASN A 1 90 ? -16.695 -2.500 21.517 1.00 87.94 90 ASN A O 1
ATOM 783 N N . GLN A 1 91 ? -15.998 -0.919 20.071 1.00 87.75 91 GLN A N 1
ATOM 784 C CA . GLN A 1 91 ? -16.289 0.211 20.958 1.00 87.75 91 GLN A CA 1
ATOM 785 C C . GLN A 1 91 ? -17.778 0.258 21.322 1.00 87.75 91 GLN A C 1
ATOM 787 O O . GLN A 1 91 ? -18.123 0.317 22.500 1.00 87.75 91 GLN A O 1
ATOM 792 N N . LYS A 1 92 ? -18.675 0.175 20.330 1.00 86.44 92 LYS A N 1
ATOM 793 C CA . LYS A 1 92 ? -20.130 0.170 20.566 1.00 86.44 92 LYS A CA 1
ATOM 794 C C . LYS A 1 92 ? -20.558 -0.974 21.482 1.00 86.44 92 LYS A C 1
ATOM 796 O O . LYS A 1 92 ? -21.324 -0.755 22.415 1.00 86.44 92 LYS A O 1
ATOM 801 N N . LYS A 1 93 ? -20.040 -2.186 21.247 1.00 84.88 93 LYS A N 1
ATOM 802 C CA . LYS A 1 93 ? -20.298 -3.346 22.115 1.00 84.88 93 LYS A CA 1
ATOM 803 C C . LYS A 1 93 ? -19.847 -3.079 23.549 1.00 84.88 93 LYS A C 1
ATOM 805 O O . LYS A 1 93 ? -20.606 -3.355 24.470 1.00 84.88 93 LYS A O 1
ATOM 810 N N . PHE A 1 94 ? -18.651 -2.522 23.737 1.00 83.56 94 PHE A N 1
ATOM 811 C CA . PHE A 1 94 ? -18.136 -2.191 25.063 1.00 83.56 94 PHE A CA 1
ATOM 812 C C . PHE A 1 94 ? -19.009 -1.144 25.774 1.00 83.56 94 PHE A C 1
ATOM 814 O O . PHE A 1 94 ? -19.412 -1.378 26.908 1.00 83.56 94 PHE A O 1
ATOM 821 N N . MET A 1 95 ? -19.380 -0.054 25.095 1.00 79.75 95 MET A N 1
ATOM 822 C CA . MET A 1 95 ? -20.221 1.009 25.669 1.00 79.75 95 MET A CA 1
ATOM 823 C C . MET A 1 95 ? -21.642 0.530 26.014 1.00 79.75 95 MET A C 1
ATOM 825 O O . MET A 1 95 ? -22.219 0.942 27.017 1.00 79.75 95 MET A O 1
ATOM 829 N N . ASN A 1 96 ? -22.208 -0.383 25.221 1.00 78.19 96 ASN A N 1
ATOM 830 C CA . ASN A 1 96 ? -23.514 -0.975 25.524 1.00 78.19 96 ASN A CA 1
ATOM 831 C C . ASN A 1 96 ? -23.464 -1.873 26.773 1.00 78.19 96 ASN A C 1
ATOM 833 O O . ASN A 1 96 ? -24.407 -1.875 27.562 1.00 78.19 96 ASN A O 1
ATOM 837 N N . ILE A 1 97 ? -22.362 -2.608 26.974 1.00 72.38 97 ILE A N 1
ATOM 838 C CA . ILE A 1 97 ? -22.137 -3.430 28.175 1.00 72.38 97 ILE A CA 1
ATOM 839 C C . ILE A 1 97 ? -21.950 -2.546 29.418 1.00 72.38 97 ILE A C 1
ATOM 841 O O . ILE A 1 97 ? -22.410 -2.911 30.495 1.00 72.38 97 ILE A O 1
ATOM 845 N N . THR A 1 98 ? -21.300 -1.385 29.295 1.00 66.00 98 THR A N 1
ATOM 846 C CA . THR A 1 98 ? -21.082 -0.475 30.433 1.00 66.00 98 THR A CA 1
ATOM 847 C C . THR A 1 98 ? -22.320 0.338 30.815 1.00 66.00 98 THR A C 1
ATOM 849 O O . THR A 1 98 ? -22.461 0.681 31.986 1.00 66.00 98 THR A O 1
ATOM 852 N N . HIS A 1 99 ? -23.221 0.645 29.873 1.00 59.28 99 HIS A N 1
ATOM 853 C CA . HIS A 1 99 ? -24.459 1.386 30.152 1.00 59.28 99 HIS A CA 1
ATOM 854 C C . HIS A 1 99 ? -25.582 0.529 30.748 1.00 59.28 99 HIS A C 1
ATOM 856 O O . HIS A 1 99 ? -26.374 1.032 31.546 1.00 59.28 99 HIS A O 1
ATOM 862 N N . HIS A 1 100 ? -25.654 -0.759 30.412 1.00 53.41 100 HIS A N 1
ATOM 863 C CA . HIS A 1 100 ? -26.590 -1.686 31.042 1.00 53.41 100 HIS A CA 1
ATOM 864 C C . HIS A 1 100 ? -25.891 -2.437 32.182 1.00 53.41 100 HIS A C 1
ATOM 866 O O . HIS A 1 100 ? -25.197 -3.417 31.938 1.00 53.41 100 HIS A O 1
ATOM 872 N N . ASN A 1 101 ? -26.094 -1.999 33.432 1.00 58.03 101 ASN A N 1
ATOM 873 C CA . ASN A 1 101 ? -25.662 -2.662 34.679 1.00 58.03 101 ASN A CA 1
ATOM 874 C C . ASN A 1 101 ? -26.029 -4.164 34.734 1.00 58.03 101 ASN A C 1
ATOM 876 O O . ASN A 1 101 ? -27.005 -4.552 35.376 1.00 58.03 101 ASN A O 1
ATOM 880 N N . SER A 1 102 ? -25.279 -5.046 34.075 1.00 45.66 102 SER A N 1
ATOM 881 C CA . SER A 1 102 ? -25.730 -6.429 33.920 1.00 45.66 102 SER A CA 1
ATOM 882 C C . SER A 1 102 ? -24.580 -7.413 33.747 1.00 45.66 102 SER A C 1
ATOM 884 O O . SER A 1 102 ? -24.087 -7.621 32.650 1.00 45.66 102 SER A O 1
ATOM 886 N N . ARG A 1 103 ? -24.171 -8.022 34.874 1.00 49.03 103 ARG A N 1
ATOM 887 C CA . ARG A 1 103 ? -23.810 -9.451 35.070 1.00 49.03 103 ARG A CA 1
ATOM 888 C C . ARG A 1 103 ? -22.954 -10.172 33.997 1.00 49.03 103 ARG A C 1
ATOM 890 O O . ARG A 1 103 ? -22.937 -11.398 33.958 1.00 49.03 103 ARG A O 1
ATOM 897 N N . GLY A 1 104 ? -22.226 -9.453 33.149 1.00 53.84 104 GLY A N 1
ATOM 898 C CA . GLY A 1 104 ? -21.535 -9.990 31.979 1.00 53.84 104 GLY A CA 1
ATOM 899 C C . GLY A 1 104 ? -20.038 -10.198 32.192 1.00 53.84 104 GLY A C 1
ATOM 900 O O . GLY A 1 104 ? -19.255 -9.307 31.889 1.00 53.84 104 GLY A O 1
ATOM 901 N N . GLY A 1 105 ? -19.677 -11.383 32.695 1.00 57.53 105 GLY A N 1
ATOM 902 C CA . GLY A 1 105 ? -18.544 -12.264 32.336 1.00 57.53 105 GLY A CA 1
ATOM 903 C C . GLY A 1 105 ? -17.115 -11.772 32.041 1.00 57.53 105 GLY A C 1
ATOM 904 O O . GLY A 1 105 ? -16.264 -12.627 31.813 1.00 57.53 105 GLY A O 1
ATOM 905 N N . LEU A 1 106 ? -16.792 -10.478 32.012 1.00 59.41 106 LEU A N 1
ATOM 906 C CA . LEU A 1 106 ? -15.404 -10.030 31.851 1.00 59.41 106 LEU A CA 1
ATOM 907 C C . LEU A 1 106 ? -14.684 -10.082 33.196 1.00 59.41 106 LEU A C 1
ATOM 909 O O . LEU A 1 106 ? -15.167 -9.556 34.199 1.00 59.41 106 LEU A O 1
ATOM 913 N N . SER A 1 107 ? -13.492 -10.675 33.206 1.00 63.66 107 SER A N 1
ATOM 914 C CA . SER A 1 107 ? -12.608 -10.574 34.364 1.00 63.66 107 SER A CA 1
ATOM 915 C C . SER A 1 107 ? -12.265 -9.096 34.630 1.00 63.66 107 SER A C 1
ATOM 917 O O . SER A 1 107 ? -12.057 -8.317 33.694 1.00 63.66 107 SER A O 1
ATOM 919 N N . VAL A 1 108 ? -12.185 -8.697 35.907 1.00 64.88 108 VAL A N 1
ATOM 920 C CA . VAL A 1 108 ? -11.837 -7.319 36.328 1.00 64.88 108 VAL A CA 1
ATOM 921 C C . VAL A 1 108 ? -10.594 -6.759 35.599 1.00 64.88 108 VAL A C 1
ATOM 923 O O . VAL A 1 108 ? -10.634 -5.603 35.168 1.00 64.88 108 VAL A O 1
ATOM 926 N N . PRO A 1 109 ? -9.514 -7.538 35.370 1.00 72.06 109 PRO A N 1
ATOM 927 C CA . PRO A 1 109 ? -8.347 -7.058 34.628 1.00 72.06 109 PRO A CA 1
ATOM 928 C C . PRO A 1 109 ? -8.639 -6.716 33.161 1.00 72.06 109 PRO A C 1
ATOM 930 O O . PRO A 1 109 ? -8.087 -5.756 32.621 1.00 72.06 109 PRO A O 1
ATOM 933 N N . GLU A 1 110 ? -9.495 -7.491 32.496 1.00 74.00 110 GLU A N 1
ATOM 934 C CA . GLU A 1 110 ? -9.798 -7.318 31.075 1.00 74.00 110 GLU A CA 1
ATOM 935 C C . GLU A 1 110 ? -10.720 -6.116 30.832 1.00 74.00 110 GLU A C 1
ATOM 937 O O . GLU A 1 110 ? -10.538 -5.366 29.869 1.00 74.00 110 GLU A O 1
ATOM 942 N N . TYR A 1 111 ? -11.654 -5.881 31.756 1.00 77.81 111 TYR A N 1
ATOM 943 C CA . TYR A 1 111 ? -12.505 -4.697 31.759 1.00 77.81 111 TYR A CA 1
ATOM 944 C C . TYR A 1 111 ? -11.692 -3.406 31.916 1.00 77.81 111 TYR A C 1
ATOM 946 O O . TYR A 1 111 ? -11.839 -2.488 31.110 1.00 77.81 111 TYR A O 1
ATOM 954 N N . SER A 1 112 ? -10.789 -3.345 32.902 1.00 78.19 112 SER A N 1
ATOM 955 C CA . SER A 1 112 ? -9.947 -2.164 33.151 1.00 78.19 112 SER A CA 1
ATOM 956 C C . SER A 1 112 ? -9.055 -1.821 31.956 1.00 78.19 112 SER A C 1
ATOM 958 O O . SER A 1 112 ? -8.944 -0.651 31.590 1.00 78.19 112 SER A O 1
ATOM 960 N N . LYS A 1 113 ? -8.480 -2.836 31.294 1.00 82.56 113 LYS A N 1
ATOM 961 C CA . LYS A 1 113 ? -7.695 -2.650 30.062 1.00 82.56 113 LYS A CA 1
ATOM 962 C C . LYS A 1 113 ? -8.540 -2.079 28.923 1.00 82.56 113 LYS A C 1
ATOM 964 O O . LYS A 1 113 ? -8.148 -1.083 28.322 1.00 82.56 113 LYS A O 1
ATOM 969 N N . LYS A 1 114 ? -9.705 -2.675 28.640 1.00 82.75 114 LYS A N 1
ATOM 970 C CA . LYS A 1 114 ? -10.604 -2.208 27.569 1.00 82.75 114 LYS A CA 1
ATOM 971 C C . LYS A 1 114 ? -11.151 -0.810 27.855 1.00 82.75 114 LYS A C 1
ATOM 973 O O . LYS A 1 114 ? -11.205 0.003 26.940 1.00 82.75 114 LYS A O 1
ATOM 978 N N . LYS A 1 115 ? -11.483 -0.506 29.115 1.00 83.25 115 LYS A N 1
ATOM 979 C CA . LYS A 1 115 ? -11.913 0.831 29.539 1.00 83.25 115 LYS A CA 1
ATOM 980 C C . LYS A 1 115 ? -10.842 1.870 29.230 1.00 83.25 115 LYS A C 1
ATOM 982 O O . LYS A 1 115 ? -11.149 2.823 28.527 1.00 83.25 115 LYS A O 1
ATOM 987 N N . LYS A 1 116 ? -9.607 1.640 29.694 1.00 85.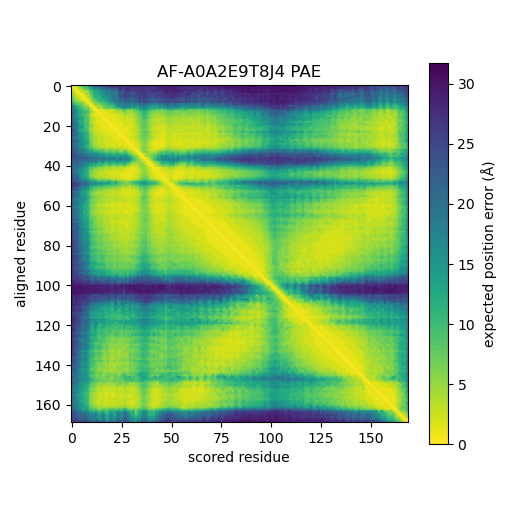25 116 LYS A N 1
ATOM 988 C CA . LYS A 1 116 ? -8.468 2.534 29.446 1.00 85.25 116 LYS A CA 1
ATOM 989 C C . LYS A 1 116 ? -8.252 2.763 27.951 1.00 85.25 116 LYS A C 1
ATOM 991 O O . LYS A 1 116 ? -8.167 3.899 27.500 1.00 85.25 116 LYS A O 1
ATOM 996 N N . TYR A 1 117 ? -8.228 1.682 27.177 1.00 87.44 117 TYR A N 1
ATOM 997 C CA . TYR A 1 117 ? -8.047 1.762 25.735 1.00 87.44 117 TYR A CA 1
ATOM 998 C C . TYR A 1 117 ? -9.142 2.607 25.056 1.00 87.44 117 TYR A C 1
ATOM 1000 O O . TYR A 1 117 ? -8.824 3.540 24.321 1.00 87.44 117 TYR A O 1
ATOM 1008 N N . TYR A 1 118 ? -10.425 2.352 25.343 1.00 85.62 118 TYR A N 1
ATOM 1009 C CA . TYR A 1 118 ? -11.527 3.103 24.728 1.00 85.62 118 TYR A CA 1
ATOM 1010 C C . TYR A 1 118 ? -11.676 4.545 25.226 1.00 85.62 118 TYR A C 1
ATOM 1012 O O . TYR A 1 118 ? -12.284 5.344 24.517 1.00 85.62 118 TYR A O 1
ATOM 1020 N N . SER A 1 119 ? -11.137 4.889 26.399 1.00 81.44 119 SER A N 1
ATOM 1021 C CA . SER A 1 119 ? -11.158 6.260 26.924 1.00 81.44 119 SER A CA 1
ATOM 1022 C C . SER A 1 119 ? -9.952 7.102 26.513 1.00 81.44 119 SER A C 1
ATOM 1024 O O . SER A 1 119 ? -10.097 8.307 26.350 1.00 81.44 119 SER A O 1
ATOM 1026 N N . GLU A 1 120 ? -8.770 6.500 26.372 1.00 85.56 120 GLU A N 1
ATOM 1027 C CA . GLU A 1 120 ? -7.508 7.244 26.217 1.00 85.56 120 GLU A CA 1
ATOM 1028 C C . GLU A 1 120 ? -6.836 7.027 24.855 1.00 85.56 120 GLU A C 1
ATOM 1030 O O . GLU A 1 120 ? -6.207 7.938 24.318 1.00 85.56 120 GLU A O 1
ATOM 1035 N N . GLU A 1 121 ? -6.948 5.830 24.275 1.00 88.12 121 GLU A N 1
ATOM 1036 C CA . GLU A 1 121 ? -6.123 5.422 23.128 1.00 88.12 121 GLU A CA 1
ATOM 1037 C C . GLU A 1 121 ? -6.922 5.259 21.829 1.00 88.12 121 GLU A C 1
ATOM 1039 O O . GLU A 1 121 ? -6.362 5.370 20.735 1.00 88.12 121 GLU A O 1
ATOM 1044 N N . TYR A 1 122 ? -8.233 5.039 21.930 1.00 86.56 122 TYR A N 1
ATOM 1045 C CA . TYR A 1 122 ? -9.104 4.712 20.802 1.00 86.56 122 TYR A CA 1
ATOM 1046 C C . TYR A 1 122 ? -9.101 5.766 19.695 1.00 86.56 122 TYR A C 1
ATOM 1048 O O . TYR A 1 122 ? -8.875 5.429 18.531 1.00 86.56 122 TYR A O 1
ATOM 1056 N N . ASP A 1 123 ? -9.297 7.043 20.031 1.00 85.88 123 ASP A N 1
ATOM 1057 C CA . ASP A 1 123 ? -9.335 8.101 19.015 1.00 85.88 123 ASP A CA 1
ATOM 1058 C C . ASP A 1 123 ? -7.984 8.259 18.318 1.00 85.88 123 ASP A C 1
ATOM 1060 O O . ASP A 1 123 ? -7.927 8.416 17.095 1.00 85.88 123 ASP A O 1
ATOM 1064 N N . LYS A 1 124 ? -6.885 8.113 19.067 1.00 88.31 124 LYS A N 1
ATOM 1065 C CA . LYS A 1 124 ? -5.530 8.121 18.510 1.00 88.31 124 LYS A CA 1
ATOM 1066 C C . LYS A 1 124 ? -5.321 6.946 17.556 1.00 88.31 124 LYS A C 1
ATOM 1068 O O . LYS A 1 124 ? -4.829 7.142 16.444 1.00 88.31 124 LYS A O 1
ATOM 1073 N N . ASN A 1 125 ? -5.714 5.735 17.948 1.00 86.81 125 ASN A N 1
ATOM 1074 C CA . ASN A 1 125 ? -5.580 4.550 17.102 1.00 86.81 125 ASN A CA 1
ATOM 1075 C C . ASN A 1 125 ? -6.430 4.666 15.825 1.00 86.81 125 ASN A C 1
ATOM 1077 O O . ASN A 1 125 ? -5.941 4.458 14.712 1.00 86.81 125 ASN A O 1
ATOM 1081 N N . ARG A 1 126 ? -7.681 5.107 15.958 1.00 86.94 126 ARG A N 1
ATOM 1082 C CA . ARG A 1 126 ? -8.587 5.342 14.831 1.00 86.94 126 ARG A CA 1
ATOM 1083 C C . ARG A 1 126 ? -8.060 6.420 13.885 1.00 86.94 126 ARG A C 1
ATOM 1085 O O . ARG A 1 126 ? -8.134 6.247 12.666 1.00 86.94 126 ARG A O 1
ATOM 1092 N N . GLN A 1 127 ? -7.496 7.506 14.412 1.00 86.38 127 GLN A N 1
ATOM 1093 C CA . GLN A 1 127 ? -6.874 8.538 13.587 1.00 86.38 127 GLN A CA 1
ATOM 1094 C C . GLN A 1 127 ? -5.636 8.005 12.857 1.00 86.38 127 GLN A C 1
ATOM 1096 O O . GLN A 1 127 ? -5.455 8.290 11.675 1.00 86.38 127 GLN A O 1
ATOM 1101 N N . ASN A 1 128 ? -4.825 7.165 13.504 1.00 83.31 128 ASN A N 1
ATOM 1102 C CA . ASN A 1 128 ? -3.687 6.514 12.856 1.00 83.31 128 ASN A CA 1
ATOM 1103 C C . ASN A 1 128 ? -4.123 5.624 11.682 1.00 83.31 128 ASN A C 1
ATOM 1105 O O . ASN A 1 128 ? -3.514 5.688 10.613 1.00 83.31 128 ASN A O 1
ATOM 1109 N N . LEU A 1 129 ? -5.187 4.830 11.843 1.00 81.94 129 LEU A N 1
ATOM 1110 C CA . LEU A 1 129 ? -5.745 4.005 10.763 1.00 81.94 129 LEU A CA 1
ATOM 1111 C C . LEU A 1 129 ? -6.278 4.859 9.605 1.00 81.94 129 LEU A C 1
ATOM 1113 O O . LEU A 1 129 ? -6.006 4.561 8.443 1.00 81.94 129 LEU A O 1
ATOM 1117 N N . ARG A 1 130 ? -6.963 5.969 9.903 1.00 83.19 130 ARG A N 1
ATOM 1118 C CA . ARG A 1 130 ? -7.423 6.930 8.886 1.00 83.19 130 ARG A CA 1
ATOM 1119 C C . ARG A 1 130 ? -6.267 7.565 8.124 1.00 83.19 130 ARG A C 1
ATOM 1121 O O . ARG A 1 130 ? -6.293 7.586 6.899 1.00 83.19 130 ARG A O 1
ATOM 1128 N N . ASN A 1 131 ? -5.227 8.002 8.828 1.00 80.12 131 ASN A N 1
ATOM 1129 C CA . ASN A 1 131 ? -4.032 8.569 8.208 1.00 80.12 131 ASN A CA 1
ATOM 1130 C C . ASN A 1 131 ? -3.338 7.548 7.292 1.00 80.12 131 ASN A C 1
ATOM 1132 O O . ASN A 1 131 ? -2.890 7.903 6.204 1.00 80.12 131 ASN A O 1
ATOM 1136 N N . LYS A 1 132 ? -3.264 6.271 7.697 1.00 79.00 132 LYS A N 1
ATOM 1137 C CA . LYS A 1 132 ? -2.753 5.187 6.839 1.00 79.00 132 LYS A CA 1
ATOM 1138 C C . LYS A 1 132 ? -3.614 5.005 5.586 1.00 79.00 132 LYS A C 1
ATOM 1140 O O . LYS A 1 132 ? -3.064 4.885 4.495 1.00 79.00 132 LYS A O 1
ATOM 1145 N N . LEU A 1 133 ? -4.940 5.008 5.732 1.00 80.75 133 LE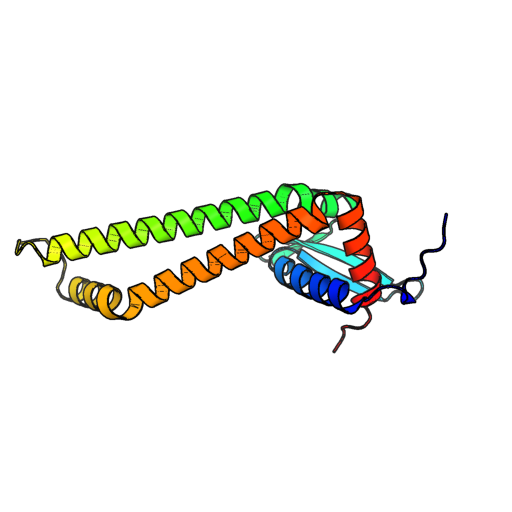U A N 1
ATOM 1146 C CA . LEU A 1 133 ? -5.870 4.874 4.611 1.00 80.75 133 LEU A CA 1
ATOM 1147 C C . LEU A 1 133 ? -5.735 6.030 3.612 1.00 80.75 133 LEU A C 1
ATOM 1149 O O . LEU A 1 133 ? -5.683 5.778 2.412 1.00 80.75 133 LEU A O 1
ATOM 1153 N N . GLU A 1 134 ? -5.648 7.271 4.090 1.00 81.38 134 GLU A N 1
ATOM 1154 C CA . GLU A 1 134 ? -5.463 8.439 3.220 1.00 81.38 134 GLU A CA 1
ATOM 1155 C C . GLU A 1 134 ? -4.137 8.377 2.468 1.00 81.38 134 GLU A C 1
ATOM 1157 O O . GLU A 1 134 ? -4.125 8.547 1.252 1.00 81.38 134 GLU A O 1
ATOM 1162 N N . LYS A 1 135 ? -3.039 8.001 3.138 1.00 78.56 135 LYS A N 1
ATOM 1163 C CA . LYS A 1 135 ? -1.759 7.772 2.451 1.00 78.56 135 LYS A CA 1
ATOM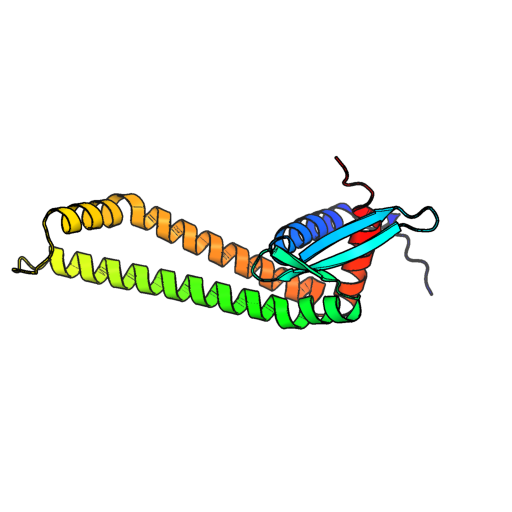 1164 C C . LYS A 1 135 ? -1.905 6.751 1.319 1.00 78.56 135 LYS A C 1
ATOM 1166 O O . LYS A 1 135 ? -1.475 7.028 0.207 1.00 78.56 135 LYS A O 1
ATOM 1171 N N . LEU A 1 136 ? -2.552 5.607 1.563 1.00 77.38 136 LEU A N 1
ATOM 1172 C CA . LEU A 1 136 ? -2.784 4.588 0.527 1.00 77.38 136 LEU A CA 1
ATOM 1173 C C . LEU A 1 136 ? -3.648 5.087 -0.637 1.00 77.38 136 LEU A C 1
ATOM 1175 O O . LEU A 1 136 ? -3.370 4.734 -1.782 1.00 77.38 136 LEU A O 1
ATOM 1179 N N . LYS A 1 137 ? -4.656 5.926 -0.377 1.00 78.25 137 LYS A N 1
ATOM 1180 C CA . LYS A 1 137 ? -5.451 6.555 -1.441 1.00 78.25 137 LYS A CA 1
ATOM 1181 C C . LYS A 1 137 ? -4.604 7.495 -2.288 1.00 78.25 137 LYS A C 1
ATOM 1183 O O . LYS A 1 137 ? -4.656 7.394 -3.509 1.00 78.25 137 LYS A O 1
ATOM 1188 N N . THR A 1 138 ? -3.804 8.356 -1.660 1.00 78.19 138 THR A N 1
ATOM 1189 C CA . THR A 1 138 ? -2.890 9.257 -2.373 1.00 78.19 138 THR A CA 1
ATOM 1190 C C . THR A 1 138 ? -1.948 8.459 -3.268 1.00 78.19 138 THR A C 1
ATOM 1192 O O . THR A 1 138 ? -1.857 8.741 -4.455 1.00 78.19 138 THR A O 1
ATOM 1195 N N . ILE A 1 139 ? -1.337 7.394 -2.742 1.00 72.75 139 ILE A N 1
ATOM 1196 C CA . ILE A 1 139 ? -0.453 6.495 -3.503 1.00 72.75 139 ILE A CA 1
ATOM 1197 C C . ILE A 1 139 ? -1.190 5.869 -4.690 1.00 72.75 139 ILE A C 1
ATOM 1199 O O . ILE A 1 139 ? -0.681 5.853 -5.808 1.00 72.75 139 ILE A O 1
ATOM 1203 N N . SER A 1 140 ? -2.400 5.359 -4.456 1.00 80.12 140 SER A N 1
ATOM 1204 C CA . SER A 1 140 ? -3.214 4.738 -5.498 1.00 80.12 140 SER A CA 1
ATOM 1205 C C . SER A 1 140 ? -3.586 5.725 -6.606 1.00 80.12 140 SER A C 1
ATOM 1207 O O . SER A 1 140 ? -3.601 5.339 -7.774 1.00 80.12 140 SER A O 1
ATOM 1209 N N . ASN A 1 141 ? -3.890 6.975 -6.256 1.00 80.31 141 ASN A N 1
ATOM 1210 C CA . ASN A 1 141 ? -4.224 8.025 -7.216 1.00 80.31 141 ASN A CA 1
ATOM 1211 C C . ASN A 1 141 ? -2.997 8.418 -8.040 1.00 80.31 141 ASN A C 1
ATOM 1213 O O . ASN A 1 141 ? -3.068 8.402 -9.264 1.00 80.31 141 ASN A O 1
ATOM 1217 N N . LEU A 1 142 ? -1.863 8.648 -7.375 1.00 75.88 142 LEU A N 1
ATOM 1218 C CA . LEU A 1 142 ? -0.589 8.949 -8.024 1.00 75.88 142 LEU A CA 1
ATOM 1219 C C . LEU A 1 142 ? -0.154 7.831 -8.980 1.00 75.88 142 LEU A C 1
ATOM 1221 O O . LEU A 1 142 ? 0.264 8.102 -10.100 1.00 75.88 142 LEU A O 1
ATOM 1225 N N . ASN A 1 143 ? -0.292 6.561 -8.589 1.00 76.88 143 ASN A N 1
ATOM 1226 C CA . ASN A 1 143 ? 0.018 5.453 -9.493 1.00 76.88 143 ASN A CA 1
ATOM 1227 C C . ASN A 1 143 ? -0.902 5.446 -10.721 1.00 76.88 143 ASN A C 1
ATOM 1229 O O . ASN A 1 143 ? -0.456 5.169 -11.827 1.00 76.88 143 ASN A O 1
ATOM 1233 N N . LYS A 1 144 ? -2.192 5.746 -10.546 1.00 80.81 144 LYS A N 1
ATOM 1234 C CA . LYS A 1 144 ? -3.144 5.795 -11.661 1.00 80.81 144 LYS A CA 1
ATOM 1235 C C . LYS A 1 144 ? -2.832 6.941 -12.628 1.00 80.81 144 LYS A C 1
ATOM 1237 O O . LYS A 1 144 ? -2.953 6.747 -13.834 1.00 80.81 144 LYS A O 1
ATOM 1242 N N . GLU A 1 145 ? -2.461 8.101 -12.100 1.00 78.81 145 GLU A N 1
ATOM 1243 C CA . GLU A 1 145 ? -2.175 9.314 -12.868 1.00 78.81 145 GLU A CA 1
ATOM 1244 C C . GLU A 1 145 ? -0.896 9.181 -13.699 1.00 78.81 145 GLU A C 1
ATOM 1246 O O . GLU A 1 145 ? -0.931 9.372 -14.912 1.00 78.81 145 GLU A O 1
ATOM 1251 N N . PHE A 1 146 ? 0.202 8.758 -13.071 1.00 74.62 146 PHE A N 1
ATOM 1252 C CA . PHE A 1 146 ? 1.524 8.764 -13.701 1.00 74.62 146 PHE A CA 1
ATOM 1253 C C . PHE A 1 146 ? 1.945 7.399 -14.255 1.00 74.62 146 PHE A C 1
ATOM 1255 O O . PHE A 1 146 ? 2.691 7.326 -15.225 1.00 74.62 146 PHE A O 1
ATOM 1262 N N . HIS A 1 147 ? 1.444 6.298 -13.691 1.00 77.50 147 HIS A N 1
ATOM 1263 C CA . HIS A 1 147 ? 1.876 4.934 -14.030 1.00 77.50 147 HIS A CA 1
ATOM 1264 C C . HIS A 1 147 ? 0.730 4.043 -14.526 1.00 77.50 147 HIS A C 1
ATOM 1266 O O . HIS A 1 147 ? 0.893 2.835 -14.693 1.00 77.50 147 HIS A O 1
ATOM 1272 N N . GLY A 1 148 ? -0.436 4.628 -14.821 1.00 72.94 148 GLY A N 1
ATOM 1273 C CA . GLY A 1 148 ? -1.553 3.912 -15.440 1.00 72.94 148 GLY A CA 1
ATOM 1274 C C . GLY A 1 148 ? -1.256 3.464 -16.876 1.00 72.94 148 GLY A C 1
ATOM 1275 O O . GLY A 1 148 ? -1.854 2.503 -17.357 1.00 72.94 148 GLY A O 1
ATOM 1276 N N . LYS A 1 149 ? -0.303 4.114 -17.557 1.00 80.88 149 LYS A N 1
ATOM 1277 C CA . LYS A 1 149 ? 0.118 3.816 -18.936 1.00 80.88 149 LYS A CA 1
ATOM 1278 C C . LYS A 1 149 ? 1.557 3.302 -18.977 1.00 80.88 149 LYS A C 1
ATOM 1280 O O . LYS A 1 149 ? 2.367 3.660 -18.127 1.00 80.88 149 LYS A O 1
ATOM 1285 N N . VAL A 1 150 ? 1.874 2.509 -20.004 1.00 80.06 150 VAL A N 1
ATOM 1286 C CA . VAL A 1 150 ? 3.210 1.917 -20.192 1.00 80.06 150 VAL A CA 1
ATOM 1287 C C . VAL A 1 150 ? 4.278 3.005 -20.304 1.00 80.06 150 VAL A C 1
ATOM 1289 O O . VAL A 1 150 ? 5.286 2.925 -19.609 1.00 80.06 150 VAL A O 1
ATOM 1292 N N . ASP A 1 151 ? 4.027 4.048 -21.099 1.00 82.00 151 ASP A N 1
ATOM 1293 C CA . ASP A 1 151 ? 4.982 5.144 -21.315 1.00 82.00 151 ASP A CA 1
ATOM 1294 C C . ASP A 1 151 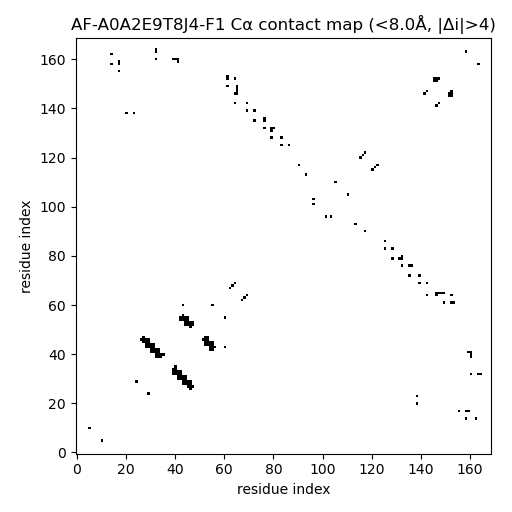? 5.341 5.871 -20.018 1.00 82.00 151 ASP A C 1
ATOM 1296 O O . ASP A 1 151 ? 6.505 6.186 -19.792 1.00 82.00 151 ASP A O 1
ATOM 1300 N N . GLY A 1 152 ? 4.363 6.060 -19.127 1.00 82.12 152 GLY A N 1
ATOM 1301 C CA . GLY A 1 152 ? 4.594 6.665 -17.817 1.00 82.12 152 GLY A CA 1
ATOM 1302 C C . GLY A 1 152 ? 5.510 5.814 -16.938 1.00 82.12 152 GLY A C 1
ATOM 1303 O O . GLY A 1 152 ? 6.427 6.330 -16.304 1.00 82.12 152 GLY A O 1
ATOM 1304 N N . VAL A 1 153 ? 5.346 4.487 -16.968 1.00 84.19 153 VAL A N 1
ATOM 1305 C CA . VAL A 1 153 ? 6.252 3.573 -16.254 1.00 84.19 153 VAL A CA 1
ATOM 1306 C C . VAL A 1 153 ? 7.652 3.568 -16.872 1.00 84.19 153 VAL A C 1
ATOM 1308 O O . VAL A 1 153 ? 8.641 3.556 -16.145 1.00 84.19 153 VAL A O 1
ATOM 1311 N N . LEU A 1 154 ? 7.764 3.585 -18.202 1.00 86.12 154 LEU A N 1
ATOM 1312 C CA . LEU A 1 154 ? 9.064 3.642 -18.878 1.00 86.12 154 LEU A CA 1
ATOM 1313 C C . LEU A 1 154 ? 9.796 4.955 -18.584 1.00 86.12 154 LEU A C 1
ATOM 1315 O O . LEU A 1 154 ? 11.002 4.939 -18.343 1.00 86.12 154 LEU A O 1
ATOM 1319 N N . HIS A 1 155 ? 9.068 6.071 -18.554 1.00 86.00 155 HIS A N 1
ATOM 1320 C CA . HIS A 1 155 ? 9.601 7.368 -18.161 1.00 86.00 155 HIS A CA 1
ATOM 1321 C C . HIS A 1 155 ? 10.092 7.351 -16.707 1.00 86.00 155 HIS A C 1
ATOM 1323 O O . HIS A 1 155 ? 11.220 7.754 -16.444 1.00 86.00 155 HIS A O 1
ATOM 1329 N N . PHE A 1 156 ? 9.324 6.770 -15.783 1.00 85.69 156 PHE A N 1
ATOM 1330 C CA . PHE A 1 156 ? 9.747 6.584 -14.393 1.00 85.69 156 PHE A CA 1
ATOM 1331 C C . PHE A 1 156 ? 11.022 5.735 -14.253 1.00 85.69 156 PHE A C 1
ATOM 1333 O O . PHE A 1 156 ? 11.928 6.113 -13.514 1.00 85.69 156 PHE A O 1
ATOM 1340 N N . ILE A 1 157 ? 11.144 4.625 -14.995 1.00 86.12 157 ILE A N 1
ATOM 1341 C CA . ILE A 1 157 ? 12.380 3.818 -15.031 1.00 86.12 157 ILE A CA 1
ATOM 1342 C C . ILE A 1 157 ? 13.560 4.674 -15.499 1.00 86.12 157 ILE A C 1
ATOM 1344 O O . ILE A 1 157 ? 14.618 4.635 -14.876 1.00 86.12 157 ILE A O 1
ATOM 1348 N N . LYS A 1 158 ? 13.368 5.468 -16.559 1.00 84.88 158 LYS A N 1
ATOM 1349 C CA . LYS A 1 158 ? 14.403 6.360 -17.090 1.00 84.88 158 LYS A CA 1
ATOM 1350 C C . LYS A 1 158 ? 14.822 7.404 -16.052 1.00 84.88 158 LYS A C 1
ATOM 1352 O O . LYS A 1 158 ? 16.014 7.596 -15.855 1.00 84.88 158 LYS A O 1
ATOM 1357 N N . LEU A 1 159 ? 13.870 8.017 -15.344 1.00 82.88 159 LEU A N 1
ATOM 1358 C CA . LEU A 1 159 ? 14.166 8.950 -14.253 1.00 82.88 159 LEU A CA 1
ATOM 1359 C C . LEU A 1 159 ? 14.988 8.281 -13.144 1.00 82.88 159 LEU A C 1
ATOM 1361 O O . LEU A 1 159 ? 15.982 8.849 -12.699 1.00 82.88 159 LEU A O 1
ATOM 1365 N N . ILE A 1 160 ? 14.641 7.058 -12.732 1.00 82.50 160 ILE A N 1
ATOM 1366 C CA . ILE A 1 160 ? 15.433 6.320 -11.737 1.00 82.50 160 ILE A CA 1
ATOM 1367 C C . ILE A 1 160 ? 16.845 6.057 -12.267 1.00 82.50 160 ILE A C 1
ATOM 1369 O O . ILE A 1 160 ? 17.805 6.321 -11.547 1.00 82.50 160 ILE A O 1
ATOM 1373 N N . GLU A 1 161 ? 16.983 5.566 -13.499 1.00 81.94 161 GLU A N 1
ATOM 1374 C CA . GLU A 1 161 ? 18.280 5.296 -14.134 1.00 81.94 161 GLU A CA 1
ATOM 1375 C C . GLU A 1 161 ? 19.154 6.556 -14.205 1.00 81.94 161 GLU A C 1
ATOM 1377 O O . GLU A 1 161 ? 20.342 6.500 -13.894 1.00 81.94 161 GLU A O 1
ATOM 1382 N N . THR A 1 162 ? 18.565 7.701 -14.557 1.00 78.88 162 THR A N 1
ATOM 1383 C CA . THR A 1 162 ? 19.268 8.984 -14.684 1.00 78.88 162 THR A CA 1
ATOM 1384 C C . THR A 1 162 ? 19.616 9.608 -13.328 1.00 78.88 162 THR A C 1
ATOM 1386 O O . THR A 1 162 ? 20.732 10.087 -13.149 1.00 78.88 162 THR A O 1
ATOM 1389 N N . TYR A 1 163 ? 18.700 9.597 -12.354 1.00 72.81 163 TYR A N 1
ATOM 1390 C CA . TYR A 1 163 ? 18.818 10.422 -11.141 1.00 72.81 163 TYR A CA 1
ATOM 1391 C C . TYR A 1 163 ? 19.102 9.655 -9.854 1.00 72.81 163 TYR A C 1
ATOM 1393 O O . TYR A 1 163 ? 19.623 10.239 -8.903 1.00 72.81 163 TYR A O 1
ATOM 1401 N N . SER A 1 164 ? 18.879 8.341 -9.814 1.00 63.06 164 SER A N 1
ATOM 1402 C CA . SER A 1 164 ? 19.355 7.520 -8.687 1.00 63.06 164 SER A CA 1
ATOM 1403 C C . SER A 1 164 ? 20.885 7.407 -8.670 1.00 63.06 164 SER A C 1
ATOM 1405 O O . SER A 1 164 ? 21.458 6.913 -7.705 1.00 63.06 164 SER A O 1
ATOM 1407 N N . PHE A 1 165 ? 21.556 7.900 -9.717 1.00 50.44 165 PHE A N 1
ATOM 1408 C CA . PHE A 1 165 ? 23.003 8.093 -9.769 1.00 50.44 165 PHE A CA 1
ATOM 1409 C C . PHE A 1 165 ? 23.487 9.267 -8.898 1.00 50.44 165 PHE A C 1
ATOM 1411 O O . PHE A 1 165 ? 24.617 9.243 -8.419 1.00 50.44 165 PHE A O 1
ATOM 1418 N N . ASN A 1 166 ? 22.621 10.252 -8.632 1.00 45.97 166 ASN A N 1
ATOM 1419 C CA . ASN A 1 166 ? 22.955 11.474 -7.891 1.00 45.97 166 ASN A CA 1
ATOM 1420 C C . ASN A 1 166 ? 22.474 11.461 -6.427 1.00 45.97 166 ASN A C 1
ATOM 1422 O O . ASN A 1 166 ? 22.677 12.437 -5.712 1.00 45.97 166 ASN A O 1
ATOM 1426 N N . LEU A 1 167 ? 21.830 10.377 -5.977 1.00 41.56 167 LEU A N 1
ATOM 1427 C CA . LEU A 1 167 ? 21.240 10.259 -4.634 1.00 41.56 167 LEU A CA 1
ATOM 1428 C C . LEU A 1 167 ? 22.019 9.333 -3.685 1.00 41.56 167 LEU A C 1
ATOM 1430 O O . LEU A 1 167 ? 21.521 9.024 -2.606 1.00 41.56 167 LEU A O 1
ATOM 1434 N N . ASN A 1 168 ? 23.246 8.934 -4.041 1.00 35.53 168 ASN A N 1
ATOM 1435 C CA . ASN A 1 168 ? 24.202 8.412 -3.059 1.00 35.53 168 ASN A CA 1
ATOM 1436 C C . ASN A 1 168 ? 24.715 9.578 -2.192 1.00 35.53 168 ASN A C 1
ATOM 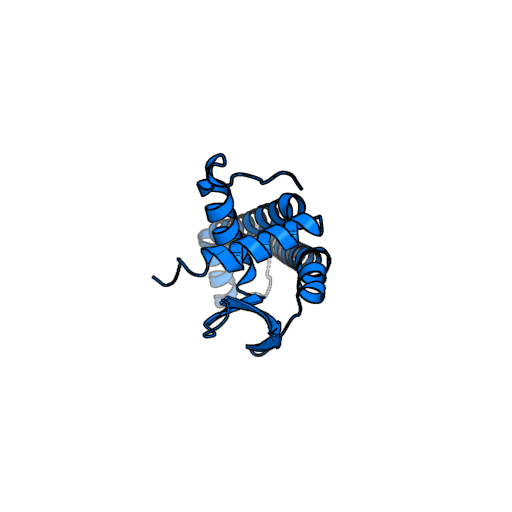1438 O O . ASN A 1 168 ? 25.810 10.093 -2.419 1.00 35.53 168 ASN A O 1
ATOM 1442 N N . VAL A 1 169 ? 23.889 10.001 -1.234 1.00 31.84 169 VAL A N 1
ATOM 1443 C CA . VAL A 1 169 ? 24.281 10.773 -0.046 1.00 31.84 169 VAL A CA 1
ATOM 1444 C C . VAL A 1 169 ? 24.144 9.865 1.166 1.00 31.84 169 VAL A C 1
ATOM 1446 O O . VAL A 1 169 ? 23.079 9.217 1.285 1.00 31.84 169 VAL A O 1
#

Solvent-accessible surface area (backbone atoms only — not comparable to full-atom values): 9789 Å² total; per-residue (Å²): 130,86,83,79,65,69,86,82,49,79,56,67,58,60,50,51,48,48,54,52,52,50,64,70,36,50,87,43,36,47,80,43,79,45,84,50,100,82,54,82,39,71,45,40,22,41,48,42,89,92,74,44,74,41,84,42,56,71,69,56,46,49,48,35,58,57,50,52,46,54,51,52,52,51,53,52,48,48,52,53,50,53,49,53,52,48,50,53,52,50,50,52,54,52,53,53,54,68,70,46,93,60,98,69,90,63,54,71,72,59,47,54,52,51,50,50,40,66,75,73,42,40,69,60,53,53,49,51,52,49,54,51,45,51,51,51,50,53,52,53,50,51,44,51,73,52,30,60,46,69,66,38,40,53,50,50,51,49,49,46,61,67,48,60,72,77,63,84,121